Protein AF-A0A528B410-F1 (afdb_monomer_lite)

Radius of gyration: 13.65 Å; chains: 1; bounding box: 23×48×27 Å

Sequence (86 aa):
AWLAGKLGANALLLIKQTGAFSGSDTIDSLAVRGIVDAGFAAMLPDGVDVHLAGPKDAPEAGALLEAGNLPGIAIAAPIRPARKAG

Foldseek 3Di:
DQVCVVVVHQEDEDEFQDPPDDQPDAPCNCCVVVVDPPCPLVNDDPNYKYFYHYPVQVVCQVVQVVVVHHTHYTHDRDDDPPDPDD

pLDDT: mean 90.55, std 12.87, range [41.34, 98.31]

Secondary structure (DSSP, 8-state):
-HHHHHTT-SEEEEE-S-----TT-BHHHHHHTTSS-TTHHHHSPTT-EEEEE-GGGHHHHHHHHHTTPPPSEEEBPP-PPP----

Structure (mmCIF, N/CA/C/O backbone):
data_AF-A0A528B410-F1
#
_entry.id   AF-A0A528B410-F1
#
loop_
_atom_site.group_PDB
_atom_site.id
_atom_site.type_symbol
_atom_site.label_atom_id
_atom_site.label_alt_id
_atom_site.label_comp_id
_atom_site.label_asym_id
_atom_site.label_entity_id
_atom_site.label_seq_id
_atom_site.pdbx_PDB_ins_code
_atom_site.Cartn_x
_atom_site.Cartn_y
_atom_site.Cartn_z
_atom_site.occupancy
_atom_site.B_iso_or_equiv
_atom_site.auth_seq_id
_atom_site.auth_comp_id
_atom_site.auth_asym_id
_atom_site.auth_atom_id
_atom_site.pdbx_PDB_model_num
ATOM 1 N N . ALA A 1 1 ? 4.075 -3.979 5.746 1.00 91.94 1 ALA A N 1
ATOM 2 C CA . ALA A 1 1 ? 2.904 -4.869 5.615 1.00 91.94 1 ALA A CA 1
ATOM 3 C C . ALA A 1 1 ? 2.614 -5.621 6.918 1.00 91.94 1 ALA A C 1
ATOM 5 O O . ALA A 1 1 ? 1.581 -5.364 7.514 1.00 91.94 1 ALA A O 1
ATOM 6 N N . TRP A 1 2 ? 3.549 -6.430 7.435 1.00 94.44 2 TRP A N 1
ATOM 7 C CA . TRP A 1 2 ? 3.357 -7.249 8.649 1.00 94.44 2 TRP A CA 1
ATOM 8 C C . TRP A 1 2 ? 2.777 -6.507 9.867 1.00 94.44 2 TRP A C 1
ATOM 10 O O . TRP A 1 2 ? 1.860 -7.008 10.516 1.00 94.44 2 TRP A O 1
ATOM 20 N N . LEU A 1 3 ? 3.266 -5.293 10.155 1.00 95.44 3 LEU A N 1
ATOM 21 C CA . LEU A 1 3 ? 2.793 -4.502 11.296 1.00 95.44 3 LEU A CA 1
ATOM 22 C C . LEU A 1 3 ? 1.293 -4.173 11.206 1.00 95.44 3 LEU A C 1
ATOM 24 O O . LEU A 1 3 ? 0.624 -4.180 12.232 1.00 95.44 3 LEU A O 1
ATOM 28 N N . ALA A 1 4 ? 0.746 -3.963 10.002 1.00 94.69 4 ALA A N 1
ATOM 29 C CA . ALA A 1 4 ? -0.683 -3.702 9.817 1.00 94.69 4 ALA A CA 1
ATOM 30 C C . ALA A 1 4 ? -1.536 -4.854 10.377 1.00 94.69 4 ALA A C 1
ATOM 32 O O . ALA A 1 4 ? -2.522 -4.615 11.067 1.00 94.69 4 ALA A O 1
ATOM 33 N N . GLY A 1 5 ? -1.087 -6.100 10.195 1.00 91.75 5 GLY A N 1
ATOM 34 C CA . GLY A 1 5 ? -1.753 -7.271 10.771 1.00 91.75 5 GLY A CA 1
ATOM 35 C C . GLY A 1 5 ? -1.631 -7.353 12.285 1.00 91.75 5 GLY A C 1
ATOM 36 O O . GLY A 1 5 ? -2.559 -7.792 12.954 1.00 91.75 5 GLY A O 1
ATOM 37 N N . LYS A 1 6 ? -0.509 -6.900 12.852 1.00 94.25 6 LYS A N 1
ATOM 38 C CA . LYS A 1 6 ? -0.338 -6.838 14.311 1.00 94.25 6 LYS A CA 1
ATOM 39 C C . LYS A 1 6 ? -1.223 -5.786 14.967 1.00 94.25 6 LYS A C 1
ATOM 41 O O . LYS A 1 6 ? -1.615 -5.976 16.112 1.00 94.25 6 LYS A O 1
ATOM 46 N N . LEU A 1 7 ? -1.540 -4.717 14.244 1.00 96.38 7 LEU A N 1
ATOM 47 C CA . LEU A 1 7 ? -2.415 -3.646 14.713 1.00 96.38 7 LEU A CA 1
ATOM 48 C C . LEU A 1 7 ? -3.903 -3.918 14.448 1.00 96.38 7 LEU A C 1
ATOM 50 O O . LEU A 1 7 ? -4.734 -3.139 14.901 1.00 96.38 7 LEU A O 1
ATOM 54 N N . GLY A 1 8 ? -4.246 -4.985 13.715 1.00 94.00 8 GLY A N 1
ATOM 55 C CA . GLY A 1 8 ? -5.621 -5.218 13.265 1.00 94.00 8 GLY A CA 1
ATOM 56 C C . GLY A 1 8 ? -6.126 -4.106 12.341 1.00 94.00 8 GLY A C 1
ATOM 57 O O . GLY A 1 8 ? -7.295 -3.742 12.399 1.00 94.00 8 GLY A O 1
ATOM 58 N N . ALA A 1 9 ? -5.235 -3.512 11.542 1.00 95.25 9 ALA A N 1
ATOM 59 C CA . ALA A 1 9 ? -5.596 -2.438 10.630 1.00 95.25 9 ALA A CA 1
ATOM 60 C C . ALA A 1 9 ? -6.446 -2.975 9.471 1.00 95.25 9 ALA A C 1
ATOM 62 O O . ALA A 1 9 ? -6.106 -3.996 8.880 1.00 95.25 9 ALA A O 1
ATOM 63 N N . ASN A 1 10 ? -7.494 -2.240 9.103 1.00 93.44 10 ASN A N 1
ATOM 64 C CA . ASN A 1 10 ? -8.348 -2.590 7.962 1.00 93.44 10 ASN A CA 1
ATOM 65 C C . ASN A 1 10 ? -7.683 -2.258 6.619 1.00 93.44 10 ASN A C 1
ATOM 67 O O . ASN A 1 10 ? -7.999 -2.859 5.601 1.00 93.44 10 ASN A O 1
ATOM 71 N N . ALA A 1 11 ? -6.755 -1.298 6.614 1.00 94.94 11 ALA A N 1
ATOM 72 C CA . ALA A 1 11 ? -6.095 -0.835 5.406 1.00 94.94 11 ALA A CA 1
ATOM 73 C C . ALA A 1 11 ? -4.646 -0.401 5.662 1.00 94.94 11 ALA A C 1
ATOM 75 O O . ALA A 1 11 ? -4.268 -0.008 6.770 1.00 94.94 11 ALA A O 1
ATOM 76 N N . LEU A 1 12 ? -3.840 -0.445 4.604 1.00 96.25 12 LEU A N 1
ATOM 77 C CA . LEU A 1 12 ? -2.457 -0.000 4.552 1.00 96.25 12 LEU A CA 1
ATOM 78 C C . LEU A 1 12 ? -2.272 0.980 3.387 1.00 96.25 12 LEU A C 1
ATOM 80 O O . LEU A 1 12 ? -2.286 0.593 2.219 1.00 96.25 12 LEU A O 1
ATOM 84 N N . LEU A 1 13 ? -2.028 2.246 3.721 1.00 97.25 13 LEU A N 1
ATOM 85 C CA . LEU A 1 13 ? -1.646 3.281 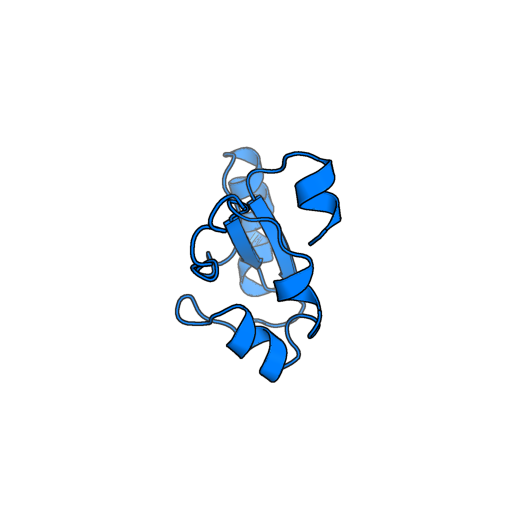2.765 1.00 97.25 13 LEU A CA 1
ATOM 86 C C . LEU A 1 13 ? -0.125 3.283 2.557 1.00 97.25 13 LEU A C 1
ATOM 88 O O . LEU A 1 13 ? 0.644 3.508 3.493 1.00 97.25 13 LEU A O 1
ATOM 92 N N . LEU A 1 14 ? 0.313 3.072 1.319 1.00 97.12 14 LEU A N 1
ATOM 93 C CA . LEU A 1 14 ? 1.700 3.217 0.896 1.00 97.12 14 LEU A CA 1
ATOM 94 C C . LEU A 1 14 ? 1.886 4.545 0.170 1.00 97.12 14 LEU A C 1
ATOM 96 O O . LEU A 1 14 ? 1.336 4.756 -0.907 1.00 97.12 14 LEU A O 1
ATOM 100 N N . ILE A 1 15 ? 2.731 5.408 0.723 1.00 97.12 15 ILE A N 1
ATOM 101 C CA . ILE A 1 15 ? 3.133 6.656 0.075 1.00 97.12 15 ILE A CA 1
ATOM 102 C C . ILE A 1 15 ? 4.438 6.407 -0.680 1.00 97.12 15 ILE A C 1
ATOM 104 O O . ILE A 1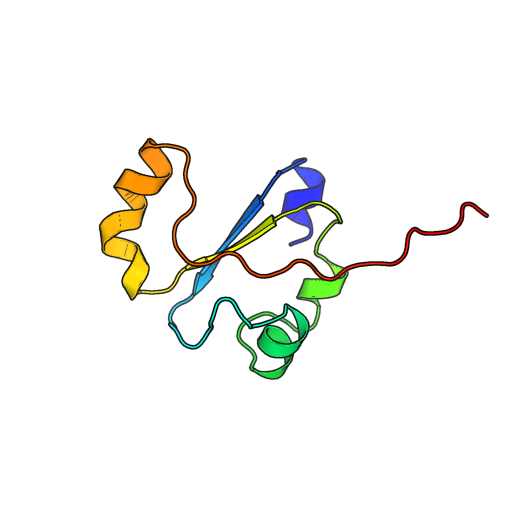 15 ? 5.418 5.910 -0.115 1.00 97.12 15 ILE A O 1
ATOM 108 N N . LYS A 1 16 ? 4.450 6.717 -1.975 1.00 97.12 16 LYS A N 1
ATOM 109 C CA . LYS A 1 16 ? 5.582 6.504 -2.879 1.00 97.12 16 LYS A CA 1
ATOM 110 C C . LYS A 1 16 ? 5.980 7.818 -3.545 1.00 97.12 16 LYS A C 1
ATOM 112 O O . LYS A 1 16 ? 5.152 8.665 -3.838 1.00 97.12 16 LYS A O 1
ATOM 117 N N . GLN A 1 17 ? 7.262 7.960 -3.862 1.00 96.12 17 GLN A N 1
ATOM 118 C CA . GLN A 1 17 ? 7.803 9.110 -4.606 1.00 96.12 17 GLN A CA 1
ATOM 119 C C . GLN A 1 17 ? 7.590 9.019 -6.131 1.00 96.12 17 GLN A C 1
ATOM 121 O O . GLN A 1 17 ? 8.219 9.735 -6.899 1.00 96.12 17 GLN A O 1
ATOM 126 N N . THR A 1 18 ? 6.735 8.106 -6.589 1.00 95.38 18 THR A N 1
ATOM 127 C CA . THR A 1 18 ? 6.437 7.860 -8.005 1.00 95.38 18 THR A CA 1
ATOM 128 C C . THR A 1 18 ? 4.930 7.756 -8.193 1.00 95.38 18 THR A C 1
ATOM 130 O O . THR A 1 18 ? 4.222 7.416 -7.252 1.00 95.38 18 THR A O 1
ATOM 133 N N . GLY A 1 19 ? 4.445 8.049 -9.398 1.00 94.25 19 GLY A N 1
ATOM 134 C CA . GLY A 1 19 ? 3.069 7.778 -9.827 1.00 94.25 19 GLY A CA 1
ATOM 135 C C . GLY A 1 19 ? 2.974 6.604 -10.801 1.00 94.25 19 GLY A C 1
ATOM 136 O O . GLY A 1 19 ? 1.968 6.461 -11.485 1.00 94.25 19 GLY A O 1
ATOM 137 N N . ALA A 1 20 ? 4.034 5.799 -10.926 1.00 95.88 20 ALA A N 1
ATOM 138 C CA . ALA A 1 20 ? 4.115 4.701 -11.881 1.00 95.88 20 ALA A CA 1
ATOM 139 C C . ALA A 1 20 ? 3.286 3.482 -11.434 1.00 95.88 20 ALA A C 1
ATOM 141 O O . ALA A 1 20 ? 3.800 2.375 -11.383 1.00 95.88 20 ALA A O 1
ATOM 142 N N . PHE A 1 21 ? 2.013 3.653 -11.109 1.00 95.69 21 PHE A N 1
ATOM 143 C CA . PHE A 1 21 ? 1.082 2.584 -10.748 1.00 95.69 21 PHE A CA 1
ATOM 144 C C . PHE A 1 21 ? -0.343 2.981 -11.134 1.00 95.69 21 PHE A C 1
ATOM 146 O O . PHE A 1 21 ? -0.648 4.156 -11.352 1.00 95.69 21 PHE A O 1
ATOM 153 N N . SER A 1 22 ? -1.212 1.990 -11.237 1.00 94.62 22 SER A N 1
ATOM 154 C CA . SER A 1 22 ? -2.579 2.113 -11.732 1.00 94.62 22 SER A CA 1
ATOM 155 C C . SER A 1 22 ? -3.514 1.167 -10.981 1.00 94.62 22 SER A C 1
ATOM 157 O O . SER A 1 22 ? -3.061 0.201 -10.376 1.00 94.62 22 SER A O 1
ATOM 159 N N . GLY A 1 23 ? -4.826 1.421 -11.026 1.00 90.88 23 GLY A N 1
ATOM 160 C CA . GLY A 1 23 ? -5.813 0.571 -10.340 1.00 90.88 23 GLY A CA 1
ATOM 161 C C . GLY A 1 23 ? -5.897 -0.858 -10.892 1.00 90.88 23 GLY A C 1
ATOM 162 O O . GLY A 1 23 ? -6.483 -1.727 -10.260 1.00 90.88 23 GLY A O 1
ATOM 163 N N . SER A 1 24 ? -5.306 -1.109 -12.063 1.00 92.50 24 SER A N 1
ATOM 164 C CA . SER A 1 24 ? -5.168 -2.441 -12.657 1.00 92.50 24 SER A CA 1
ATOM 165 C C . SER A 1 24 ? -3.912 -3.192 -12.208 1.00 92.50 24 SER A C 1
ATOM 167 O O . SER A 1 24 ? -3.747 -4.353 -12.580 1.00 92.50 24 SER A O 1
ATOM 169 N N . ASP A 1 25 ? -3.002 -2.550 -11.468 1.00 95.12 25 ASP A N 1
ATOM 170 C CA . ASP A 1 25 ? -1.826 -3.232 -10.934 1.00 95.12 25 ASP A CA 1
ATOM 171 C C . ASP A 1 25 ? -2.219 -4.239 -9.842 1.00 95.12 25 ASP A C 1
ATOM 173 O O . ASP A 1 25 ? -3.177 -4.052 -9.091 1.00 95.12 25 ASP A O 1
ATOM 177 N N . THR A 1 26 ? -1.429 -5.305 -9.737 1.00 93.81 26 THR A N 1
ATOM 178 C CA . THR A 1 26 ? -1.487 -6.269 -8.638 1.00 93.81 26 THR A CA 1
ATOM 179 C C . THR A 1 26 ? -0.280 -6.071 -7.730 1.00 93.81 26 THR A C 1
ATOM 181 O O . THR A 1 26 ? 0.723 -5.474 -8.121 1.00 93.81 26 THR A O 1
ATOM 184 N N . ILE A 1 27 ? -0.322 -6.618 -6.515 1.00 93.44 27 ILE A N 1
ATOM 185 C CA . ILE A 1 27 ? 0.858 -6.612 -5.636 1.00 93.44 27 ILE A CA 1
ATOM 186 C C . ILE A 1 27 ? 2.080 -7.239 -6.331 1.00 93.44 27 ILE A C 1
ATOM 188 O O . ILE A 1 27 ? 3.187 -6.711 -6.215 1.00 93.44 27 ILE A O 1
ATOM 192 N N . ASP A 1 28 ? 1.874 -8.300 -7.113 1.00 92.81 28 ASP A N 1
ATOM 193 C CA . ASP A 1 28 ? 2.945 -8.973 -7.849 1.00 92.81 28 ASP A CA 1
ATOM 194 C C . ASP A 1 28 ? 3.517 -8.089 -8.969 1.00 92.81 28 ASP A C 1
ATOM 196 O O . ASP A 1 28 ? 4.740 -7.991 -9.102 1.00 92.81 28 ASP A O 1
ATOM 200 N N . SER A 1 29 ? 2.675 -7.385 -9.743 1.00 95.00 29 SER A N 1
ATOM 201 C CA . SER A 1 29 ? 3.163 -6.475 -10.794 1.00 95.00 29 SER A CA 1
ATOM 202 C C . SER A 1 29 ? 3.957 -5.308 -10.202 1.00 95.00 29 SER A C 1
ATOM 204 O O . SER A 1 29 ? 4.994 -4.917 -10.746 1.00 95.00 29 SER A O 1
ATOM 206 N N . LEU A 1 30 ? 3.519 -4.785 -9.054 1.00 95.94 30 LEU A N 1
ATOM 207 C CA . LEU A 1 30 ? 4.218 -3.728 -8.325 1.00 95.94 30 LEU A CA 1
ATOM 208 C C . LEU A 1 30 ? 5.571 -4.210 -7.785 1.00 95.94 30 LEU A C 1
ATOM 210 O O . LEU A 1 30 ? 6.540 -3.447 -7.819 1.00 95.94 30 LEU A O 1
ATOM 214 N N . ALA A 1 31 ? 5.657 -5.457 -7.316 1.00 95.25 31 ALA A N 1
ATOM 215 C CA . ALA A 1 31 ? 6.897 -6.053 -6.825 1.00 95.25 31 ALA A CA 1
ATOM 216 C C . ALA A 1 31 ? 7.908 -6.282 -7.959 1.00 95.25 31 ALA A C 1
ATOM 218 O O . ALA A 1 31 ? 9.069 -5.892 -7.834 1.00 95.25 31 ALA A O 1
ATOM 219 N N . VAL A 1 32 ? 7.464 -6.824 -9.101 1.00 96.25 32 VAL A N 1
ATOM 220 C CA . VAL A 1 32 ? 8.303 -7.010 -10.305 1.00 96.25 32 VAL A CA 1
ATOM 221 C C . VAL A 1 32 ? 8.911 -5.686 -10.777 1.00 96.25 32 VAL A C 1
ATOM 223 O O . VAL A 1 32 ? 10.052 -5.644 -11.231 1.00 96.25 32 VAL A O 1
ATOM 226 N N . ARG A 1 33 ? 8.165 -4.588 -10.635 1.00 96.44 33 ARG A N 1
ATOM 227 C CA . ARG A 1 33 ? 8.600 -3.235 -11.012 1.00 96.44 33 ARG A CA 1
ATOM 228 C C . ARG A 1 33 ? 9.388 -2.512 -9.912 1.00 96.44 33 ARG A C 1
ATOM 230 O O . ARG A 1 33 ? 9.763 -1.358 -10.108 1.00 96.44 33 ARG A O 1
ATOM 237 N N . GLY A 1 34 ? 9.614 -3.147 -8.760 1.00 96.38 34 GLY A N 1
ATOM 238 C CA . GLY A 1 34 ? 10.351 -2.576 -7.628 1.00 96.38 34 GLY A CA 1
ATOM 239 C C . GLY A 1 34 ? 9.624 -1.446 -6.888 1.00 96.38 34 GLY A C 1
ATOM 240 O O . GLY A 1 34 ? 10.251 -0.693 -6.144 1.00 96.38 34 GLY A O 1
ATOM 241 N N . ILE A 1 35 ? 8.310 -1.294 -7.082 1.00 96.69 35 ILE A N 1
ATOM 242 C CA . ILE A 1 35 ? 7.501 -0.269 -6.399 1.00 96.69 35 ILE A CA 1
ATOM 243 C C . ILE A 1 35 ? 7.245 -0.680 -4.945 1.00 96.69 35 ILE A C 1
ATOM 245 O O . ILE A 1 35 ? 7.257 0.160 -4.036 1.00 96.69 35 ILE A O 1
ATOM 249 N N . VAL A 1 36 ? 7.041 -1.975 -4.716 1.00 95.81 36 VAL A N 1
ATOM 250 C CA . VAL A 1 36 ? 7.027 -2.608 -3.392 1.00 95.81 36 VAL A CA 1
ATOM 251 C C . VAL A 1 36 ? 8.142 -3.646 -3.313 1.00 95.81 36 VAL A C 1
ATOM 253 O O . VAL A 1 36 ? 8.669 -4.076 -4.338 1.00 95.81 36 VAL A O 1
ATOM 256 N N . ASP A 1 37 ? 8.531 -4.024 -2.099 1.00 95.12 37 ASP A N 1
ATOM 257 C CA . ASP A 1 37 ? 9.526 -5.073 -1.908 1.00 95.12 37 ASP A CA 1
ATOM 258 C C . ASP A 1 37 ? 8.971 -6.448 -2.318 1.00 95.12 37 ASP A C 1
ATOM 260 O O . ASP A 1 37 ? 7.772 -6.704 -2.224 1.00 95.12 37 ASP A O 1
ATOM 264 N N . ALA A 1 38 ? 9.846 -7.363 -2.744 1.00 93.69 38 ALA A N 1
ATOM 265 C CA . ALA A 1 38 ? 9.438 -8.708 -3.165 1.00 93.69 38 ALA A CA 1
ATOM 266 C C . ALA A 1 38 ? 8.791 -9.532 -2.032 1.00 93.69 38 ALA A C 1
ATOM 268 O O . ALA A 1 38 ? 8.016 -10.449 -2.292 1.00 93.69 38 ALA A O 1
ATOM 269 N N . GLY A 1 39 ? 9.085 -9.201 -0.770 1.00 92.81 39 GLY A N 1
ATOM 270 C CA . GLY A 1 39 ? 8.474 -9.822 0.405 1.00 92.81 39 GLY A CA 1
ATOM 271 C C . GLY A 1 39 ? 7.114 -9.230 0.778 1.00 92.81 39 GLY A C 1
ATOM 272 O O . GLY A 1 39 ? 6.459 -9.755 1.683 1.00 92.81 39 GLY A O 1
ATOM 273 N N . PHE A 1 40 ? 6.663 -8.169 0.098 1.00 94.50 40 PHE A N 1
ATOM 274 C CA . PHE A 1 40 ? 5.488 -7.405 0.499 1.00 94.50 40 PHE A CA 1
ATOM 275 C C . PHE A 1 40 ? 4.245 -8.285 0.530 1.00 94.50 40 PHE A C 1
ATOM 277 O O . PHE A 1 40 ? 3.524 -8.293 1.529 1.00 94.50 40 PHE A O 1
ATOM 284 N N . ALA A 1 41 ? 4.041 -9.074 -0.531 1.00 91.31 41 ALA A N 1
ATOM 285 C CA . ALA A 1 41 ? 2.923 -9.998 -0.637 1.00 91.31 41 ALA A CA 1
ATOM 286 C C . ALA A 1 41 ? 2.913 -10.991 0.528 1.00 91.31 41 ALA A C 1
ATOM 288 O O . ALA A 1 41 ? 1.883 -11.142 1.166 1.00 91.31 41 ALA A O 1
ATOM 289 N N . ALA A 1 42 ? 4.046 -11.615 0.862 1.00 91.44 42 ALA A N 1
ATOM 290 C CA . ALA A 1 42 ? 4.132 -12.593 1.952 1.00 91.44 42 ALA A CA 1
ATOM 291 C C . ALA A 1 42 ? 3.86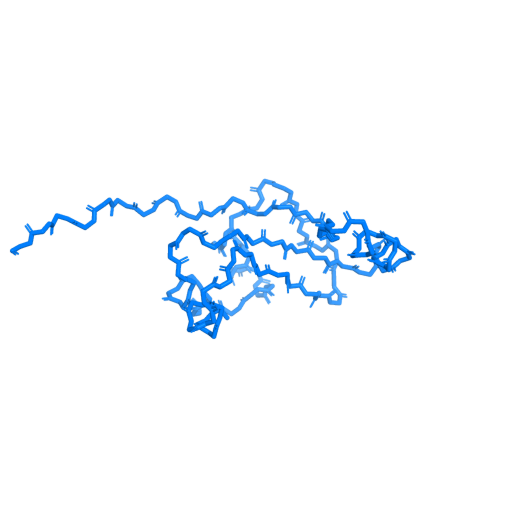2 -11.980 3.338 1.00 91.44 42 ALA A C 1
ATOM 293 O O . ALA A 1 42 ? 3.387 -12.663 4.243 1.00 91.44 42 ALA A O 1
ATOM 294 N N . MET A 1 43 ? 4.152 -10.690 3.500 1.00 93.19 43 MET A N 1
ATOM 295 C CA . MET A 1 43 ? 3.982 -9.961 4.756 1.00 93.19 43 MET A CA 1
ATOM 296 C C . MET A 1 43 ? 2.625 -9.260 4.870 1.00 93.19 43 MET A C 1
ATOM 298 O O . MET A 1 43 ? 2.311 -8.737 5.942 1.00 93.19 43 MET A O 1
ATOM 302 N N . LEU A 1 44 ? 1.841 -9.195 3.791 1.00 92.19 44 LEU A N 1
ATOM 303 C CA . LEU A 1 44 ? 0.501 -8.620 3.801 1.00 92.19 44 LEU A CA 1
ATOM 304 C C . LEU A 1 44 ? -0.485 -9.631 4.414 1.00 92.19 44 LEU A C 1
ATOM 306 O O . LEU A 1 44 ? -0.612 -10.746 3.892 1.00 92.19 44 LEU A O 1
ATOM 310 N N . PRO A 1 45 ? -1.156 -9.283 5.526 1.00 90.38 45 PRO A N 1
ATOM 311 C CA . PRO A 1 45 ? -2.215 -10.110 6.088 1.00 90.38 45 PRO A CA 1
ATOM 312 C C . PRO A 1 45 ? -3.432 -10.141 5.162 1.00 90.38 45 PRO A C 1
ATOM 314 O O . PRO A 1 45 ? -3.681 -9.193 4.419 1.00 90.38 45 PRO A O 1
ATOM 317 N N . ASP A 1 46 ? -4.207 -11.218 5.243 1.00 87.75 46 ASP A N 1
ATOM 318 C CA . ASP A 1 46 ? -5.478 -11.308 4.526 1.00 87.75 46 ASP A CA 1
ATOM 319 C C . ASP A 1 46 ? -6.470 -10.267 5.070 1.00 87.75 46 ASP A C 1
ATOM 321 O O . ASP A 1 46 ? -6.488 -9.987 6.269 1.00 87.75 46 ASP A O 1
ATOM 325 N N . GLY A 1 47 ? -7.292 -9.694 4.186 1.00 86.75 47 GLY A N 1
ATOM 326 C CA . GLY A 1 47 ? -8.320 -8.712 4.552 1.00 86.75 47 GLY A CA 1
ATOM 327 C C . GLY A 1 47 ? -7.810 -7.295 4.840 1.00 86.75 47 GLY A C 1
ATOM 328 O O . GLY A 1 47 ? -8.603 -6.462 5.261 1.00 86.75 47 GLY A O 1
ATOM 329 N N . VAL A 1 48 ? -6.521 -7.013 4.619 1.00 92.75 48 VAL A N 1
ATOM 330 C CA . VAL A 1 48 ? -5.981 -5.646 4.671 1.00 92.75 48 VAL A CA 1
ATOM 331 C C . VAL A 1 48 ? -6.035 -5.028 3.279 1.00 92.75 48 VAL A C 1
ATOM 333 O O . VAL A 1 48 ? -5.311 -5.467 2.379 1.00 92.75 48 VAL A O 1
ATOM 336 N N . ASP A 1 49 ? -6.837 -3.980 3.120 1.00 93.75 49 ASP A N 1
ATOM 337 C CA . ASP A 1 49 ? -6.901 -3.212 1.877 1.00 93.75 49 ASP A CA 1
ATOM 338 C C . ASP A 1 49 ? -5.593 -2.447 1.650 1.00 93.75 49 ASP A C 1
ATOM 340 O O . ASP A 1 49 ? -4.994 -1.911 2.583 1.00 93.75 49 ASP A O 1
ATOM 344 N N . VAL A 1 50 ? -5.119 -2.373 0.406 1.00 95.19 50 VAL A N 1
ATOM 345 C CA . VAL A 1 50 ? -3.872 -1.670 0.076 1.00 95.19 50 VAL A CA 1
ATOM 346 C C . VAL A 1 50 ? -4.177 -0.470 -0.799 1.00 95.19 50 VAL A C 1
ATOM 348 O O . VAL A 1 50 ? -4.779 -0.608 -1.858 1.00 95.19 50 VAL A O 1
ATOM 351 N N . HIS A 1 51 ? -3.713 0.702 -0.374 1.00 97.25 51 HIS A N 1
ATOM 352 C CA . HIS A 1 51 ? -3.768 1.927 -1.165 1.00 97.25 51 HIS A CA 1
ATOM 353 C C . HIS A 1 51 ? -2.358 2.385 -1.530 1.00 97.25 51 HIS A C 1
ATOM 355 O O . HIS A 1 51 ? -1.453 2.335 -0.695 1.00 97.25 51 HIS A O 1
ATOM 361 N N . LEU A 1 52 ? -2.164 2.857 -2.761 1.00 97.56 52 LEU A N 1
ATOM 362 C CA . LEU A 1 52 ? -0.923 3.493 -3.206 1.00 97.56 52 LEU A CA 1
ATOM 363 C C . LEU A 1 52 ? -1.182 4.958 -3.546 1.00 97.56 52 LEU A C 1
ATOM 365 O O . LEU A 1 52 ? -1.950 5.260 -4.459 1.00 97.56 52 LEU A O 1
ATOM 369 N N . ALA A 1 53 ? -0.488 5.847 -2.844 1.00 98.19 53 ALA A N 1
ATOM 370 C CA . ALA A 1 53 ? -0.471 7.279 -3.104 1.00 98.19 53 ALA A CA 1
ATOM 371 C C . ALA A 1 53 ? 0.904 7.718 -3.618 1.00 98.19 53 ALA A C 1
ATOM 373 O O . ALA A 1 53 ? 1.947 7.220 -3.181 1.00 98.19 53 ALA A O 1
ATOM 374 N N . GLY A 1 54 ? 0.898 8.653 -4.560 1.00 97.81 54 GLY A N 1
ATOM 375 C CA . GLY A 1 54 ? 2.073 9.272 -5.159 1.00 97.81 54 GLY A CA 1
ATOM 376 C C . GLY A 1 54 ? 2.078 10.790 -4.966 1.00 97.81 54 GLY A C 1
ATOM 377 O O . GLY A 1 54 ? 1.176 11.345 -4.338 1.00 97.81 54 GLY A O 1
ATOM 378 N N . PRO A 1 55 ? 3.051 11.507 -5.558 1.00 98.00 55 PRO A N 1
ATOM 379 C CA . PRO A 1 55 ? 3.148 12.963 -5.420 1.00 98.00 55 PRO A CA 1
ATOM 380 C C . PRO A 1 55 ? 1.891 13.720 -5.872 1.00 98.00 55 PRO A C 1
ATOM 382 O O . PRO A 1 55 ? 1.574 14.765 -5.313 1.00 98.00 55 PRO A O 1
ATOM 385 N N . LYS A 1 56 ? 1.152 13.178 -6.852 1.00 97.19 56 LYS A N 1
ATOM 386 C CA . LYS A 1 56 ? -0.094 13.774 -7.360 1.00 97.19 56 LYS A CA 1
ATOM 387 C C . LYS A 1 56 ? -1.225 13.801 -6.323 1.00 97.19 56 LYS A C 1
ATOM 389 O O . LYS A 1 56 ? -2.112 14.632 -6.441 1.00 97.19 56 LYS A O 1
ATOM 394 N N . ASP A 1 57 ? -1.187 12.905 -5.337 1.00 97.88 57 ASP A N 1
ATOM 395 C CA . ASP A 1 57 ? -2.252 12.734 -4.343 1.00 97.88 57 ASP A CA 1
ATOM 396 C C . ASP A 1 57 ? -1.998 13.590 -3.084 1.00 97.88 57 ASP A C 1
ATOM 398 O O . ASP A 1 57 ? -2.887 13.779 -2.257 1.00 97.88 57 ASP A O 1
ATOM 402 N N . ALA A 1 58 ? -0.783 14.135 -2.932 1.00 96.56 58 ALA A N 1
ATOM 403 C CA . ALA A 1 58 ? -0.382 14.927 -1.771 1.00 96.56 58 ALA A CA 1
ATOM 404 C C . ALA A 1 58 ? -1.233 16.192 -1.526 1.00 96.56 58 ALA A C 1
ATOM 406 O O . ALA A 1 58 ? -1.536 16.448 -0.360 1.00 96.56 58 ALA A O 1
ATOM 407 N N . PRO A 1 59 ? -1.654 16.969 -2.550 1.00 98.19 59 PRO A N 1
ATOM 408 C CA . PRO A 1 59 ? -2.454 18.175 -2.325 1.00 98.19 59 PRO A CA 1
ATOM 409 C C . PRO A 1 59 ? -3.803 17.913 -1.640 1.00 98.19 59 PRO A C 1
ATOM 411 O O . PRO A 1 59 ? -4.261 18.744 -0.862 1.00 98.19 59 PRO A O 1
ATOM 414 N N . GLU A 1 60 ? -4.424 16.759 -1.895 1.00 96.50 60 GLU A N 1
ATOM 415 C CA . GLU A 1 60 ? -5.756 16.409 -1.376 1.00 96.50 60 GLU A CA 1
ATOM 416 C C . GLU A 1 60 ? -5.699 15.483 -0.150 1.00 96.50 60 GLU A C 1
ATOM 418 O O . GLU A 1 60 ? -6.706 15.284 0.531 1.00 96.50 60 GLU A O 1
ATOM 423 N N . ALA A 1 61 ? -4.521 14.935 0.173 1.00 97.12 61 ALA A N 1
ATOM 424 C CA . ALA A 1 61 ? -4.358 13.923 1.213 1.00 97.12 61 ALA A CA 1
ATOM 425 C C . ALA A 1 61 ? -4.867 14.371 2.591 1.00 97.12 61 ALA A C 1
ATOM 427 O O . ALA A 1 61 ? -5.498 13.580 3.286 1.00 97.12 61 ALA A O 1
ATOM 428 N N . GLY A 1 62 ? -4.627 15.629 2.977 1.00 97.69 62 GLY A N 1
ATOM 429 C CA . GLY A 1 62 ? -5.094 16.160 4.261 1.00 97.69 62 GLY A CA 1
ATOM 430 C C . GLY A 1 62 ? -6.618 16.129 4.385 1.00 97.69 62 GLY A C 1
ATOM 431 O O . GLY A 1 62 ? -7.143 15.565 5.340 1.00 97.69 62 GLY A O 1
ATOM 432 N N . ALA A 1 63 ? -7.318 16.659 3.377 1.00 98.31 63 ALA A N 1
ATOM 433 C CA . ALA A 1 63 ? -8.779 16.695 3.348 1.00 98.31 63 ALA A CA 1
ATOM 434 C C . ALA A 1 63 ? -9.393 15.286 3.282 1.00 98.31 63 ALA A C 1
ATOM 436 O O . ALA A 1 63 ? -10.399 15.015 3.936 1.00 98.31 63 ALA A O 1
ATOM 437 N N . LEU A 1 64 ? -8.779 14.365 2.528 1.00 98.06 64 LEU A N 1
ATOM 438 C CA . LEU A 1 64 ? -9.243 12.978 2.456 1.00 98.06 64 LEU A CA 1
ATOM 439 C C . LEU A 1 64 ? -9.113 12.267 3.802 1.00 98.06 64 LEU A C 1
ATOM 441 O O . LEU A 1 64 ? -10.077 11.647 4.246 1.00 98.06 64 LEU A O 1
ATOM 445 N N . LEU A 1 65 ? -7.964 12.398 4.467 1.00 96.81 65 LEU A N 1
ATOM 446 C CA . LEU A 1 65 ? -7.730 11.778 5.771 1.00 96.81 65 LEU A CA 1
ATOM 447 C C . LEU A 1 65 ? -8.651 12.356 6.851 1.00 96.81 65 LEU A C 1
ATOM 449 O O . LEU A 1 65 ? -9.177 11.595 7.661 1.00 96.81 65 LEU A O 1
ATOM 453 N N . GLU A 1 66 ? -8.895 13.669 6.841 1.00 98.00 66 GLU A N 1
ATOM 454 C CA . GLU A 1 66 ? -9.866 14.319 7.733 1.00 98.00 66 GLU A CA 1
ATOM 455 C C . GLU A 1 66 ? -11.286 13.773 7.520 1.00 98.00 66 GLU A C 1
ATOM 457 O O . GLU A 1 66 ? -12.005 13.510 8.484 1.00 98.00 66 GLU A O 1
ATOM 462 N N . ALA A 1 67 ? -11.665 13.512 6.267 1.00 97.62 67 ALA A N 1
ATOM 463 C CA . ALA A 1 67 ? -12.938 12.891 5.912 1.00 97.62 67 ALA A CA 1
ATOM 464 C C . ALA A 1 67 ? -12.992 11.368 6.172 1.00 97.62 67 ALA A C 1
ATOM 466 O O . ALA A 1 67 ? -13.999 10.735 5.852 1.00 97.62 67 ALA A O 1
ATOM 467 N N . GLY A 1 68 ? -11.930 10.761 6.717 1.00 95.88 68 GLY A N 1
ATOM 468 C CA . GLY A 1 68 ? -11.847 9.318 6.967 1.00 95.88 68 GLY A CA 1
ATOM 469 C C . GLY A 1 68 ? -11.584 8.466 5.719 1.00 95.88 68 GLY A C 1
ATOM 470 O O . GLY A 1 68 ? -11.739 7.247 5.770 1.00 95.88 68 GLY A O 1
ATOM 471 N N . ASN A 1 69 ? -11.179 9.085 4.609 1.00 96.81 69 ASN A N 1
ATOM 472 C CA . ASN A 1 69 ? -10.843 8.422 3.352 1.00 96.81 69 ASN A CA 1
ATOM 473 C C . ASN A 1 69 ? -9.325 8.283 3.177 1.00 96.81 69 ASN A C 1
ATOM 475 O O . ASN A 1 69 ? -8.531 9.040 3.738 1.00 96.81 69 ASN A O 1
ATOM 479 N N . LEU A 1 70 ? -8.908 7.326 2.347 1.00 97.31 70 LEU A N 1
ATOM 480 C CA . LEU A 1 70 ? -7.500 7.133 2.008 1.00 97.31 70 LEU A CA 1
ATOM 481 C C . LEU A 1 70 ? -7.160 7.792 0.663 1.00 97.31 70 LEU A C 1
ATOM 483 O O . LEU A 1 70 ? -7.886 7.574 -0.308 1.00 97.31 70 LEU A O 1
ATOM 487 N N . PRO A 1 71 ? -6.048 8.544 0.566 1.00 97.75 71 PRO A N 1
ATOM 488 C CA . PRO A 1 71 ? -5.560 9.069 -0.703 1.00 97.75 71 PRO A CA 1
ATOM 489 C C . PRO A 1 71 ? -5.022 7.967 -1.622 1.00 97.75 71 PRO A C 1
ATOM 491 O O . PRO A 1 71 ? -4.709 6.851 -1.192 1.00 97.75 71 PRO A O 1
ATOM 494 N N . GLY A 1 72 ? -4.847 8.324 -2.894 1.00 96.50 72 GLY A N 1
ATOM 495 C CA . GLY A 1 72 ? -4.295 7.438 -3.909 1.00 96.50 72 GLY A CA 1
ATOM 496 C C . GLY A 1 72 ? -5.312 6.439 -4.454 1.00 96.50 72 GLY A C 1
ATOM 497 O O . GLY A 1 72 ? -6.517 6.680 -4.456 1.00 96.50 72 GLY A O 1
ATOM 498 N N . ILE A 1 73 ? -4.811 5.315 -4.961 1.00 96.25 73 ILE A N 1
ATOM 499 C CA . ILE A 1 73 ? -5.623 4.279 -5.604 1.00 96.25 73 ILE A CA 1
ATOM 500 C C . ILE A 1 73 ? -5.653 2.996 -4.777 1.00 96.25 73 ILE A C 1
ATOM 502 O O . ILE A 1 73 ? -4.634 2.592 -4.218 1.00 96.25 73 ILE A O 1
ATOM 506 N N . ALA A 1 74 ? -6.806 2.331 -4.750 1.00 95.50 74 ALA A N 1
ATOM 507 C CA . ALA A 1 74 ? -6.915 0.983 -4.212 1.00 95.50 74 ALA A CA 1
ATOM 508 C C . ALA A 1 74 ? -6.224 -0.014 -5.155 1.00 95.50 74 ALA A C 1
ATOM 510 O O . ALA A 1 74 ? -6.426 0.026 -6.372 1.00 95.50 74 ALA A O 1
ATOM 511 N N . ILE A 1 75 ? -5.417 -0.906 -4.589 1.00 94.25 75 ILE A N 1
ATOM 512 C CA . ILE A 1 75 ? -4.786 -2.022 -5.291 1.00 94.25 75 ILE A CA 1
ATOM 513 C C . ILE A 1 75 ? -5.509 -3.297 -4.894 1.00 94.25 75 ILE A C 1
ATOM 515 O O . ILE A 1 75 ? -5.686 -3.575 -3.706 1.00 94.25 75 ILE A O 1
ATOM 519 N N . ALA A 1 76 ? -5.909 -4.081 -5.893 1.00 81.25 76 ALA A N 1
ATOM 520 C CA . ALA A 1 76 ? -6.591 -5.341 -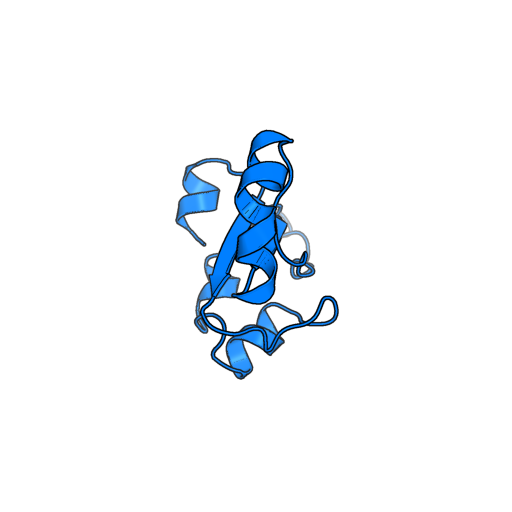5.658 1.00 81.25 76 ALA A CA 1
ATOM 521 C C . ALA A 1 76 ? -5.726 -6.255 -4.777 1.00 81.25 76 ALA A C 1
ATOM 523 O O . ALA A 1 76 ? -4.584 -6.587 -5.118 1.00 81.25 76 ALA A O 1
ATOM 524 N N . ALA A 1 77 ? -6.281 -6.665 -3.635 1.00 68.88 77 ALA A N 1
ATOM 525 C CA . ALA A 1 77 ? -5.641 -7.651 -2.787 1.00 68.88 77 ALA A CA 1
ATOM 526 C C . ALA A 1 77 ? -5.554 -8.991 -3.542 1.00 68.88 77 ALA A C 1
ATOM 528 O O . ALA A 1 77 ? -6.499 -9.373 -4.242 1.00 68.88 77 ALA A O 1
ATOM 529 N N . PRO A 1 78 ? -4.439 -9.728 -3.417 1.00 65.00 78 PRO A N 1
ATOM 530 C CA . PRO A 1 78 ? -4.345 -11.057 -3.997 1.00 65.00 78 PRO A CA 1
ATOM 531 C C . PRO A 1 78 ? -5.402 -11.972 -3.364 1.00 65.00 78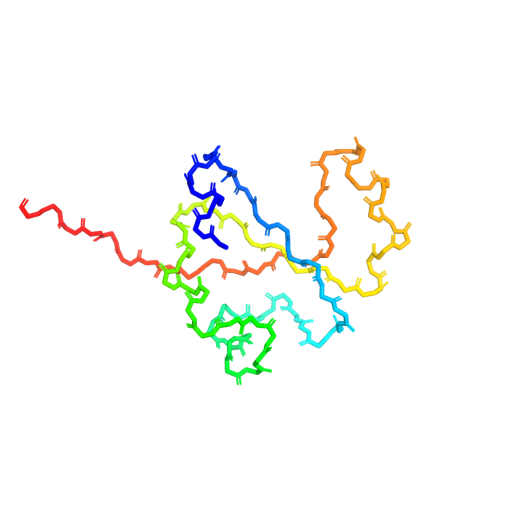 PRO A C 1
ATOM 533 O O . PRO A 1 78 ? -5.485 -12.094 -2.142 1.00 65.00 78 PRO A O 1
ATOM 536 N N . ILE A 1 79 ? -6.198 -12.641 -4.200 1.00 61.28 79 ILE A N 1
ATOM 537 C CA . ILE A 1 79 ? -7.146 -13.665 -3.753 1.00 61.28 79 ILE A CA 1
ATOM 538 C C . ILE A 1 79 ? -6.322 -14.871 -3.295 1.00 61.28 79 ILE A C 1
ATOM 540 O O . ILE A 1 79 ? -5.828 -15.641 -4.121 1.00 61.28 79 ILE A O 1
ATOM 544 N N . ARG A 1 80 ? -6.147 -15.048 -1.984 1.00 64.19 80 ARG A N 1
ATOM 545 C CA . ARG A 1 80 ? -5.545 -16.275 -1.454 1.00 64.19 80 ARG A CA 1
ATOM 546 C C . ARG A 1 80 ? -6.624 -17.349 -1.308 1.00 64.19 80 ARG A C 1
ATOM 548 O O . ARG A 1 80 ? -7.676 -17.066 -0.733 1.00 64.19 80 ARG A O 1
ATOM 555 N N . PRO A 1 81 ? -6.407 -18.579 -1.809 1.00 55.25 81 PRO A N 1
ATOM 556 C CA . PRO A 1 81 ? -7.343 -19.667 -1.564 1.00 55.25 81 PRO A CA 1
ATOM 557 C C . PRO A 1 81 ? -7.437 -19.922 -0.056 1.00 55.25 81 PRO A C 1
ATOM 559 O O . PRO A 1 81 ? -6.418 -19.949 0.637 1.00 55.25 81 PRO A O 1
ATOM 562 N N . ALA A 1 82 ? -8.660 -20.114 0.448 1.00 55.50 82 ALA A N 1
ATOM 563 C CA . ALA A 1 82 ? -8.889 -20.417 1.855 1.00 55.50 82 ALA A CA 1
ATOM 564 C C . ALA A 1 82 ? -8.029 -21.618 2.272 1.00 55.50 82 ALA A C 1
ATOM 566 O O . ALA A 1 82 ? -8.096 -22.694 1.668 1.00 55.50 82 ALA A O 1
ATOM 567 N N . ARG A 1 83 ? -7.201 -21.435 3.305 1.00 56.44 83 ARG A N 1
ATOM 568 C CA . ARG A 1 83 ? -6.406 -22.518 3.881 1.00 56.44 83 ARG A CA 1
ATOM 569 C C . ARG A 1 83 ? -7.381 -23.587 4.383 1.00 56.44 83 ARG A C 1
ATOM 571 O O . ARG A 1 83 ? -8.116 -23.336 5.334 1.00 56.44 83 ARG A O 1
ATOM 578 N N . LYS A 1 84 ? -7.411 -24.767 3.747 1.00 41.34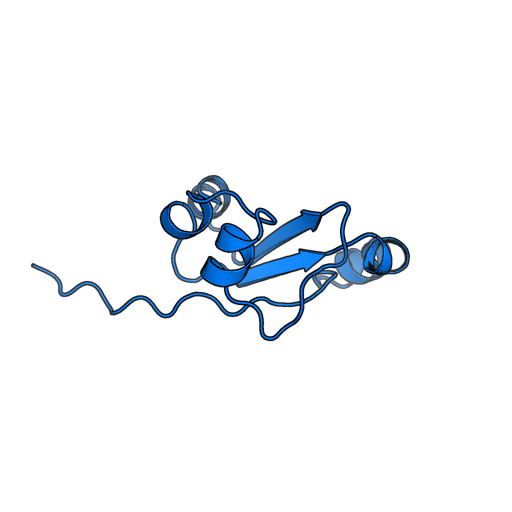 84 LYS A N 1
ATOM 579 C CA . LYS A 1 84 ? -8.130 -25.926 4.298 1.00 41.34 84 LYS A CA 1
ATOM 580 C C . LYS A 1 84 ? -7.585 -26.172 5.704 1.00 41.34 84 LYS A C 1
ATOM 582 O O . LYS A 1 84 ? -6.373 -26.307 5.870 1.00 41.34 84 LYS A O 1
ATOM 587 N N . ALA A 1 85 ? -8.474 -26.175 6.695 1.00 50.62 85 ALA A N 1
ATOM 588 C CA . ALA A 1 85 ? -8.147 -26.646 8.031 1.00 50.62 85 ALA A CA 1
ATOM 589 C C . ALA A 1 85 ? -7.648 -28.094 7.898 1.00 50.62 85 ALA A C 1
ATOM 591 O O . ALA A 1 85 ? -8.342 -28.929 7.315 1.00 50.62 85 ALA A O 1
ATOM 592 N N . GLY A 1 86 ? -6.406 -28.324 8.321 1.00 48.31 86 GLY A N 1
ATOM 593 C CA . GLY A 1 86 ? -5.842 -29.658 8.510 1.00 48.31 86 GLY A CA 1
ATOM 594 C C . GLY A 1 86 ? -6.111 -30.146 9.920 1.00 48.31 86 GLY A C 1
ATOM 595 O O . GLY A 1 86 ? -6.333 -29.275 10.793 1.00 48.31 86 GLY A O 1
#